Protein AF-A0A930N6T8-F1 (afdb_monomer_lite)

Structure (mmCIF, N/CA/C/O backbone):
data_AF-A0A930N6T8-F1
#
_entry.id   AF-A0A930N6T8-F1
#
loop_
_atom_site.group_PDB
_atom_site.id
_atom_site.type_symbol
_atom_site.label_atom_id
_atom_site.label_alt_id
_atom_site.label_comp_id
_atom_site.label_asym_id
_atom_site.label_entity_id
_atom_site.label_seq_id
_atom_site.pdbx_PDB_ins_code
_atom_site.Cartn_x
_atom_site.Cartn_y
_atom_site.Cartn_z
_atom_site.occupancy
_atom_site.B_iso_or_equiv
_atom_site.auth_seq_id
_atom_site.auth_comp_id
_atom_site.auth_asym_id
_atom_site.auth_atom_id
_atom_site.pdbx_PDB_model_num
ATOM 1 N N . MET A 1 1 ? -22.105 14.720 19.647 1.00 55.91 1 MET A N 1
ATOM 2 C CA . MET A 1 1 ? -21.492 14.173 18.410 1.00 55.91 1 MET A CA 1
ATOM 3 C C . MET A 1 1 ? -22.350 13.015 17.912 1.00 55.91 1 MET A C 1
ATOM 5 O O . MET A 1 1 ? -22.436 12.002 18.590 1.00 55.91 1 MET A O 1
ATOM 9 N N . ASN A 1 2 ? -23.066 13.200 16.800 1.00 73.06 2 ASN A N 1
ATOM 10 C CA . ASN A 1 2 ? -24.157 12.320 16.352 1.00 73.06 2 ASN A CA 1
ATOM 11 C C . ASN A 1 2 ? -23.680 10.872 16.140 1.00 73.06 2 ASN A C 1
ATOM 13 O O . ASN A 1 2 ? -22.742 10.655 15.373 1.00 73.06 2 ASN A O 1
ATOM 17 N N . LYS A 1 3 ? -24.344 9.889 16.774 1.00 80.56 3 LYS A N 1
ATOM 18 C CA . LYS A 1 3 ? -24.022 8.444 16.694 1.00 80.56 3 LYS A CA 1
ATOM 19 C C . LYS A 1 3 ? -23.801 7.952 15.253 1.00 80.56 3 LYS A C 1
ATOM 21 O O . LYS A 1 3 ? -22.895 7.162 15.010 1.00 80.56 3 LYS A O 1
ATOM 26 N N . ILE A 1 4 ? -24.550 8.510 14.301 1.00 87.50 4 ILE A N 1
ATOM 27 C CA . ILE A 1 4 ? -24.449 8.242 12.857 1.00 87.50 4 ILE A CA 1
ATOM 28 C C . ILE A 1 4 ? -23.032 8.497 12.316 1.00 87.50 4 ILE A C 1
ATOM 30 O O . ILE A 1 4 ? -22.493 7.662 11.597 1.00 87.50 4 ILE A O 1
ATOM 34 N N . LYS A 1 5 ? -22.386 9.609 12.701 1.00 86.75 5 LYS A N 1
ATOM 35 C CA . LYS A 1 5 ? -21.025 9.935 12.236 1.00 86.75 5 LYS A CA 1
ATOM 36 C C . LYS A 1 5 ? -20.008 8.893 12.705 1.00 86.75 5 LYS A C 1
ATOM 38 O O . LYS A 1 5 ? -19.120 8.523 11.949 1.00 86.75 5 LYS A O 1
ATOM 43 N N . SER A 1 6 ? -20.151 8.403 13.937 1.00 84.62 6 SER A N 1
ATOM 44 C CA . SER A 1 6 ? -19.257 7.382 14.499 1.00 84.62 6 SER A CA 1
ATOM 45 C C . SER A 1 6 ? -19.392 6.043 13.770 1.00 84.62 6 SER A C 1
ATOM 47 O O . SER A 1 6 ? -18.392 5.416 13.426 1.00 84.62 6 SER A O 1
ATOM 49 N N . ILE A 1 7 ? -20.633 5.636 13.481 1.00 90.19 7 ILE A N 1
ATOM 50 C CA . ILE A 1 7 ? -20.933 4.404 12.739 1.00 90.19 7 ILE A CA 1
ATOM 51 C C . ILE A 1 7 ? -20.342 4.476 11.330 1.00 90.19 7 ILE A C 1
ATOM 53 O O . ILE A 1 7 ? -19.641 3.555 10.916 1.00 90.19 7 ILE A O 1
ATOM 57 N N . LEU A 1 8 ? -20.557 5.593 10.628 1.00 91.31 8 LEU A N 1
ATOM 58 C CA . LEU A 1 8 ? -20.069 5.777 9.264 1.00 91.31 8 LEU A CA 1
ATOM 59 C C . LEU A 1 8 ? -18.536 5.719 9.184 1.00 91.31 8 LEU A C 1
ATOM 61 O O . LEU A 1 8 ? -17.996 5.036 8.320 1.00 91.31 8 LEU A O 1
ATOM 65 N N . VAL A 1 9 ? -17.835 6.372 10.119 1.00 89.12 9 VAL A N 1
ATOM 66 C CA . VAL A 1 9 ? -16.361 6.352 10.181 1.00 89.12 9 VAL A CA 1
ATOM 67 C C . VAL A 1 9 ? -15.823 4.951 10.481 1.00 89.12 9 VAL A C 1
ATOM 69 O O . VAL A 1 9 ? -14.784 4.555 9.957 1.00 89.12 9 VAL A O 1
ATOM 72 N N . ASN A 1 10 ? -16.503 4.185 11.334 1.00 89.06 10 ASN A N 1
ATOM 73 C CA . ASN A 1 10 ? -16.069 2.827 11.649 1.00 89.06 10 ASN A CA 1
ATOM 74 C C . ASN A 1 10 ? -16.294 1.874 10.465 1.00 89.06 10 ASN A C 1
ATOM 76 O O . ASN A 1 10 ? -15.431 1.045 10.184 1.00 89.06 10 ASN A O 1
ATOM 80 N N . LEU A 1 11 ? -17.409 2.033 9.746 1.00 92.94 11 LEU A N 1
ATOM 81 C CA . LEU A 1 11 ? -17.704 1.267 8.537 1.00 92.94 11 LEU A CA 1
ATOM 82 C C . LEU A 1 11 ? -16.697 1.569 7.422 1.00 92.94 11 LEU A C 1
ATOM 84 O O . LEU A 1 11 ? -16.113 0.642 6.866 1.00 92.94 11 LEU A O 1
ATOM 88 N N . SER A 1 12 ? -16.432 2.850 7.139 1.00 91.25 12 SER A N 1
ATOM 89 C CA . SER A 1 12 ? -15.452 3.240 6.119 1.00 91.25 12 SER A CA 1
ATOM 90 C C . SER A 1 12 ? -14.052 2.728 6.452 1.00 91.25 12 SER A C 1
ATOM 92 O O . SER A 1 12 ? -13.330 2.291 5.560 1.00 91.25 12 SER A O 1
ATOM 94 N N . ARG A 1 13 ? -13.679 2.714 7.739 1.00 91.56 13 ARG A N 1
ATOM 95 C CA . ARG A 1 13 ? -12.408 2.142 8.194 1.00 91.56 13 ARG A CA 1
ATOM 96 C C . ARG A 1 13 ? -12.327 0.647 7.917 1.00 91.56 13 ARG A C 1
ATOM 98 O O . ARG A 1 13 ? -11.300 0.201 7.427 1.00 91.56 13 ARG A O 1
ATOM 105 N N . ILE A 1 14 ? -13.365 -0.117 8.259 1.00 92.94 14 ILE A N 1
ATOM 106 C CA . ILE A 1 14 ? -13.371 -1.572 8.049 1.00 92.94 14 ILE A CA 1
ATOM 107 C C . ILE A 1 14 ? -13.276 -1.883 6.557 1.00 92.94 14 ILE A C 1
ATOM 109 O O . ILE A 1 14 ? -12.458 -2.710 6.170 1.00 92.94 14 ILE A O 1
ATOM 113 N N . LEU A 1 15 ? -14.042 -1.176 5.722 1.00 94.75 15 LEU A N 1
ATOM 114 C CA . LEU A 1 15 ? -13.967 -1.329 4.270 1.00 94.75 15 LEU A CA 1
ATOM 115 C C . LEU A 1 15 ? -12.554 -1.040 3.749 1.00 94.75 15 LEU A C 1
ATOM 117 O O . LEU A 1 15 ? -11.992 -1.870 3.045 1.00 94.75 15 LEU A O 1
ATOM 121 N N . LEU A 1 16 ? -11.952 0.083 4.151 1.00 93.94 16 LEU A N 1
ATOM 122 C CA . LEU A 1 16 ? -10.603 0.463 3.719 1.00 93.94 16 LEU A CA 1
ATOM 123 C C . LEU A 1 16 ? -9.524 -0.503 4.237 1.00 93.94 16 LEU A C 1
ATOM 125 O O . LEU A 1 16 ? -8.561 -0.800 3.539 1.00 93.94 16 LEU A O 1
ATOM 129 N N . ALA A 1 17 ? -9.688 -1.026 5.452 1.00 94.25 17 ALA A N 1
ATOM 130 C CA . ALA A 1 17 ? -8.792 -2.033 6.003 1.00 94.25 17 ALA A CA 1
ATOM 131 C C . ALA A 1 17 ? -8.847 -3.333 5.190 1.00 94.25 17 ALA A C 1
ATOM 133 O O . ALA A 1 17 ? -7.807 -3.869 4.819 1.00 94.25 17 ALA A O 1
ATOM 134 N N . LEU A 1 18 ? -10.054 -3.815 4.877 1.00 95.94 18 LEU A N 1
ATOM 135 C CA . LEU A 1 18 ? -10.247 -5.037 4.098 1.00 95.94 18 LEU A CA 1
ATOM 136 C C . LEU A 1 18 ? -9.706 -4.902 2.672 1.00 95.94 18 LEU A C 1
ATOM 138 O O . LEU A 1 18 ? -9.057 -5.831 2.195 1.00 95.94 18 LEU A O 1
ATOM 142 N N . THR A 1 19 ? -9.908 -3.758 2.010 1.00 94.94 19 THR A N 1
ATOM 143 C CA . THR A 1 19 ? -9.364 -3.544 0.660 1.00 94.94 19 THR A CA 1
ATOM 144 C C . THR A 1 19 ? -7.837 -3.555 0.652 1.00 94.94 19 THR A C 1
ATOM 146 O O . THR A 1 19 ? -7.250 -4.196 -0.215 1.00 94.94 19 THR A O 1
ATOM 149 N N . PHE A 1 20 ? -7.188 -2.923 1.635 1.00 94.75 20 PHE A N 1
ATOM 150 C CA . PHE A 1 20 ? -5.725 -2.922 1.754 1.00 94.75 20 PHE A CA 1
ATOM 151 C C . PHE A 1 20 ? -5.167 -4.313 2.080 1.00 94.75 20 PHE A C 1
ATOM 153 O O . PHE A 1 20 ? -4.184 -4.735 1.477 1.00 94.75 20 PHE A O 1
ATOM 160 N N . ILE A 1 21 ? -5.809 -5.052 2.994 1.00 95.88 21 ILE A N 1
ATOM 161 C CA . ILE A 1 21 ? -5.415 -6.430 3.328 1.00 95.88 21 ILE A CA 1
ATOM 162 C C . ILE A 1 21 ? -5.509 -7.318 2.087 1.00 95.88 21 ILE A C 1
ATOM 164 O O . ILE A 1 21 ? -4.553 -8.017 1.762 1.00 95.88 21 ILE A O 1
ATOM 168 N N . PHE A 1 22 ? -6.641 -7.280 1.382 1.00 95.88 22 PHE A N 1
ATOM 169 C CA . PHE A 1 22 ? -6.845 -8.112 0.201 1.00 95.88 22 PHE A CA 1
ATOM 170 C C . PHE A 1 22 ? -5.873 -7.744 -0.928 1.00 95.88 22 PHE A C 1
ATOM 172 O O . PHE A 1 22 ? -5.249 -8.627 -1.509 1.00 95.88 22 PHE A O 1
ATOM 179 N N . SER A 1 23 ? -5.684 -6.448 -1.186 1.00 93.94 23 SER A N 1
ATOM 180 C CA . SER A 1 23 ? -4.744 -5.948 -2.193 1.00 93.94 23 SER A CA 1
ATOM 181 C C . SER A 1 23 ? -3.305 -6.386 -1.900 1.00 93.94 23 SER A C 1
ATOM 183 O O . SER A 1 23 ? -2.674 -7.022 -2.744 1.00 93.94 23 SER A O 1
ATOM 185 N N . GLY A 1 24 ? -2.804 -6.141 -0.683 1.00 93.12 24 GLY A N 1
ATOM 186 C CA . GLY A 1 24 ? -1.445 -6.532 -0.301 1.00 93.12 24 GLY A CA 1
ATOM 187 C C . GLY A 1 24 ? -1.234 -8.051 -0.304 1.00 93.12 24 GLY A C 1
ATOM 188 O O . GLY A 1 24 ? -0.177 -8.522 -0.714 1.00 93.12 24 GLY A O 1
ATOM 189 N N . PHE A 1 25 ? -2.249 -8.828 0.088 1.00 93.56 25 PHE A N 1
ATOM 190 C CA . PHE A 1 25 ? -2.192 -10.291 0.061 1.00 93.56 25 PHE A CA 1
ATOM 191 C C . PHE A 1 25 ? -2.093 -10.845 -1.365 1.00 93.56 25 PHE A C 1
ATOM 193 O O . PHE A 1 25 ? -1.223 -11.669 -1.637 1.00 93.56 25 PHE A O 1
ATOM 200 N N . VAL A 1 26 ? -2.932 -10.370 -2.292 1.00 93.50 26 VAL A N 1
ATOM 201 C CA . VAL A 1 26 ? -2.893 -10.817 -3.695 1.00 93.50 26 VAL A CA 1
ATOM 202 C C . VAL A 1 26 ? -1.557 -10.454 -4.347 1.00 93.50 26 VAL A C 1
ATOM 204 O O . VAL A 1 26 ? -0.958 -11.292 -5.016 1.00 93.50 26 VAL A O 1
ATOM 207 N N . LYS A 1 27 ? -1.039 -9.245 -4.096 1.00 91.94 27 LYS A N 1
ATOM 208 C CA . LYS A 1 27 ? 0.275 -8.833 -4.612 1.00 91.94 27 LYS A CA 1
ATOM 209 C C . LYS A 1 27 ? 1.436 -9.632 -4.013 1.00 91.94 27 LYS A C 1
ATOM 211 O O . LYS A 1 27 ? 2.443 -9.825 -4.680 1.00 91.94 27 LYS A O 1
ATOM 216 N N . ALA A 1 28 ? 1.303 -10.116 -2.777 1.00 89.81 28 ALA A N 1
ATOM 217 C CA . ALA A 1 28 ? 2.303 -10.986 -2.163 1.00 89.81 28 ALA A CA 1
ATOM 218 C C . ALA A 1 28 ? 2.303 -12.410 -2.752 1.00 89.81 28 ALA A C 1
ATOM 220 O O . ALA A 1 28 ? 3.346 -13.059 -2.744 1.00 89.81 28 ALA A O 1
ATOM 221 N N . ILE A 1 29 ? 1.162 -12.890 -3.264 1.00 92.19 29 ILE A N 1
ATOM 222 C CA . ILE A 1 29 ? 1.071 -14.177 -3.975 1.00 92.19 29 ILE A CA 1
ATOM 223 C C . ILE A 1 29 ? 1.731 -14.085 -5.356 1.00 92.19 29 ILE A C 1
ATOM 225 O O . ILE A 1 29 ? 2.430 -15.016 -5.750 1.00 92.19 29 ILE A O 1
ATOM 229 N N . ASP A 1 30 ? 1.532 -12.972 -6.070 1.00 91.69 30 ASP A N 1
ATOM 230 C CA . ASP A 1 30 ? 2.141 -12.713 -7.381 1.00 91.69 30 ASP A CA 1
ATOM 231 C C . ASP A 1 30 ? 2.982 -11.418 -7.381 1.00 91.69 30 ASP A C 1
ATOM 233 O O . ASP A 1 30 ? 2.552 -10.361 -7.868 1.00 91.69 30 ASP A O 1
ATOM 237 N N . PRO A 1 31 ? 4.207 -11.475 -6.825 1.00 87.88 31 PRO A N 1
ATOM 238 C CA . PRO A 1 31 ? 5.089 -10.316 -6.769 1.00 87.88 31 PRO A CA 1
ATOM 239 C C . PRO A 1 31 ? 5.660 -9.940 -8.143 1.00 87.88 31 PRO A C 1
ATOM 241 O O . PRO A 1 31 ? 6.032 -8.778 -8.334 1.00 87.88 31 PRO A O 1
ATOM 244 N N . LEU A 1 32 ? 5.700 -10.883 -9.095 1.00 88.12 32 LEU A N 1
ATOM 245 C CA . LEU A 1 32 ? 6.180 -10.653 -10.461 1.00 88.12 32 LEU A CA 1
ATOM 246 C C . LEU A 1 32 ? 5.190 -9.786 -11.242 1.00 88.12 32 LEU A C 1
ATOM 248 O O . LEU A 1 32 ? 5.597 -8.797 -11.847 1.00 88.12 32 LEU A O 1
ATOM 252 N N . GLY A 1 33 ? 3.886 -10.065 -11.141 1.00 88.25 33 GLY A N 1
ATOM 253 C CA . GLY A 1 33 ? 2.846 -9.209 -11.721 1.00 88.25 33 GLY A CA 1
ATOM 254 C C . GLY A 1 33 ? 2.940 -7.752 -11.248 1.00 88.25 33 GLY A C 1
ATOM 255 O O . GLY A 1 33 ? 2.772 -6.814 -12.028 1.00 88.25 33 GLY A O 1
ATOM 256 N N . SER A 1 34 ? 3.272 -7.547 -9.971 1.00 86.12 34 SER A N 1
ATOM 257 C CA . SER A 1 34 ? 3.476 -6.207 -9.403 1.00 86.12 34 SER A CA 1
ATOM 258 C C . SER A 1 34 ? 4.819 -5.580 -9.803 1.00 86.12 34 SER A C 1
ATOM 260 O O . SER A 1 34 ? 4.894 -4.361 -9.961 1.00 86.12 34 SER A O 1
ATOM 262 N N . GLN A 1 35 ? 5.860 -6.390 -10.023 1.00 89.44 35 GLN A N 1
ATOM 263 C CA . GLN A 1 35 ? 7.149 -5.930 -10.541 1.00 89.44 35 GLN A CA 1
ATOM 264 C C . GLN A 1 35 ? 7.008 -5.367 -11.959 1.00 89.44 35 GLN A C 1
ATOM 266 O O . GLN A 1 35 ? 7.534 -4.289 -12.216 1.00 89.44 35 GLN A O 1
ATOM 271 N N . TYR A 1 36 ? 6.266 -6.033 -12.851 1.00 87.31 36 TYR A N 1
ATOM 272 C CA . TYR A 1 36 ? 6.072 -5.543 -14.222 1.00 87.31 36 TYR A CA 1
ATOM 273 C C . TYR A 1 36 ? 5.435 -4.149 -14.258 1.00 87.31 36 TYR A C 1
ATOM 275 O O . TYR A 1 36 ? 5.914 -3.277 -14.972 1.00 87.31 36 TYR A O 1
ATOM 283 N N . LYS A 1 37 ? 4.441 -3.883 -13.400 1.00 84.81 37 LYS A N 1
ATOM 284 C CA . LYS A 1 37 ? 3.852 -2.537 -13.283 1.00 84.81 37 LYS A CA 1
ATOM 285 C C . LYS A 1 37 ? 4.854 -1.490 -12.810 1.00 84.81 37 LYS A C 1
ATOM 287 O O . LYS A 1 37 ? 4.834 -0.357 -13.271 1.00 84.81 37 LYS A O 1
ATOM 292 N N . ILE A 1 38 ? 5.721 -1.856 -11.865 1.00 86.12 38 ILE A N 1
ATOM 293 C CA . ILE A 1 38 ? 6.787 -0.964 -11.399 1.00 86.12 38 ILE A CA 1
ATOM 294 C C . ILE A 1 38 ? 7.767 -0.684 -12.543 1.00 86.12 38 ILE A C 1
ATOM 296 O O . ILE A 1 38 ? 8.141 0.470 -12.726 1.00 86.12 38 ILE A O 1
ATOM 300 N N . ALA A 1 39 ? 8.134 -1.698 -13.330 1.00 85.69 39 ALA A N 1
ATOM 301 C CA . ALA A 1 39 ? 8.998 -1.534 -14.495 1.00 85.69 39 ALA A CA 1
ATOM 302 C C . ALA A 1 39 ? 8.397 -0.546 -15.510 1.00 85.69 39 ALA A C 1
ATOM 304 O O . ALA A 1 39 ? 9.080 0.394 -15.908 1.00 85.69 39 ALA A O 1
ATOM 305 N N . GLU A 1 40 ? 7.107 -0.682 -15.831 1.00 83.69 40 GLU A N 1
ATOM 306 C CA . GLU A 1 40 ? 6.380 0.241 -16.717 1.00 83.69 40 GLU A CA 1
ATOM 307 C C . GLU A 1 40 ? 6.356 1.676 -16.161 1.00 83.69 40 GLU A C 1
ATOM 309 O O . GLU A 1 40 ? 6.590 2.641 -16.889 1.00 83.69 40 GLU A O 1
ATOM 314 N N . TYR A 1 41 ? 6.135 1.845 -14.851 1.00 83.88 41 TYR A N 1
ATOM 315 C CA . TYR A 1 41 ? 6.174 3.169 -14.218 1.00 83.88 41 TYR A CA 1
ATOM 316 C C . TYR A 1 41 ? 7.569 3.804 -14.279 1.00 83.88 41 TYR A C 1
ATOM 318 O O . TYR A 1 41 ? 7.690 5.017 -14.451 1.00 83.88 41 TYR A O 1
ATOM 326 N N . LEU A 1 42 ? 8.625 3.004 -14.133 1.00 83.75 42 LEU A N 1
ATOM 327 C CA . LEU A 1 42 ? 10.012 3.460 -14.229 1.00 83.75 42 LEU A CA 1
ATOM 328 C C . LEU A 1 42 ? 10.406 3.809 -15.665 1.00 83.75 42 LEU A C 1
ATOM 330 O O . LEU A 1 42 ? 11.123 4.789 -15.876 1.00 83.75 42 LEU A O 1
ATOM 334 N N . GLU A 1 43 ? 9.962 3.011 -16.632 1.00 82.50 43 GLU A N 1
AT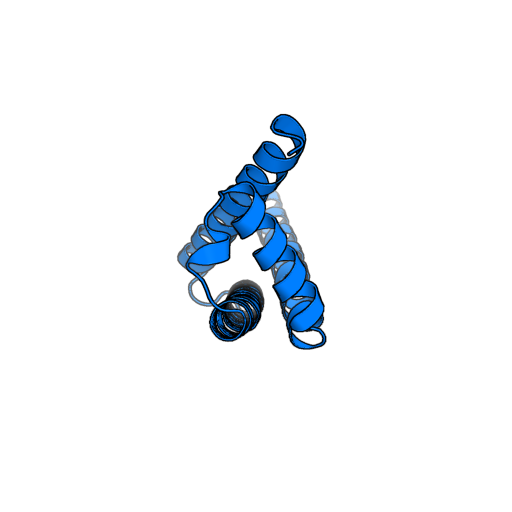OM 335 C CA . GLU A 1 43 ? 10.194 3.239 -18.057 1.00 82.50 43 GLU A CA 1
ATOM 336 C C . GLU A 1 43 ? 9.555 4.545 -18.511 1.00 82.50 43 GLU A C 1
ATOM 338 O O . GLU A 1 43 ? 10.216 5.369 -19.141 1.00 82.50 43 GLU A O 1
ATOM 343 N N . ALA A 1 44 ? 8.321 4.796 -18.085 1.00 79.62 44 ALA A N 1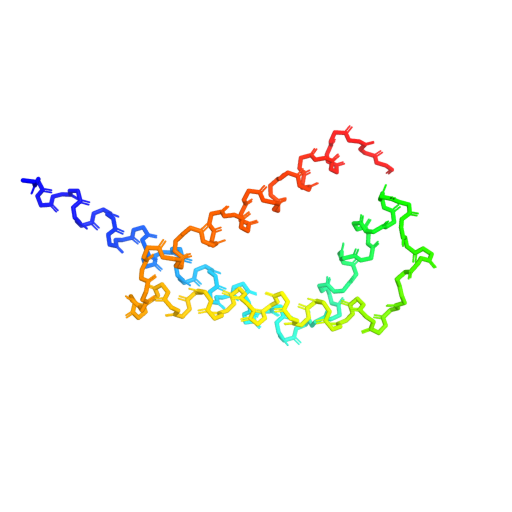
ATOM 344 C CA . ALA A 1 44 ? 7.630 6.032 -18.394 1.00 79.62 44 ALA A CA 1
ATOM 345 C C . ALA A 1 44 ? 8.392 7.267 -17.847 1.00 79.62 44 ALA A C 1
ATOM 347 O O . ALA A 1 44 ? 8.436 8.317 -18.489 1.00 79.62 44 ALA A O 1
ATOM 348 N N . VAL A 1 45 ? 9.064 7.143 -16.697 1.00 77.56 45 VAL A N 1
ATOM 349 C CA . VAL A 1 45 ? 9.899 8.209 -16.098 1.00 77.56 45 VAL A CA 1
ATOM 350 C C . VAL A 1 45 ? 11.342 8.208 -16.652 1.00 77.56 45 VAL A C 1
ATOM 352 O O . VAL A 1 45 ? 12.180 8.985 -16.203 1.00 77.56 45 VAL A O 1
ATOM 355 N N . GLN A 1 46 ? 11.650 7.365 -17.648 1.00 77.25 46 GLN A N 1
ATOM 356 C CA . GLN A 1 46 ? 12.983 7.183 -18.253 1.00 77.25 46 GLN A CA 1
ATOM 357 C C . GLN A 1 46 ? 14.073 6.776 -17.246 1.00 77.25 46 GLN A C 1
ATOM 359 O O . GLN A 1 46 ? 15.268 6.968 -17.476 1.00 77.25 46 GLN A O 1
ATOM 364 N N . LEU A 1 47 ? 13.668 6.195 -16.114 1.00 74.44 47 LEU A N 1
ATOM 365 C CA . LEU A 1 47 ? 14.563 5.790 -15.031 1.00 74.44 47 LEU A CA 1
ATOM 366 C C . LEU A 1 47 ? 14.855 4.280 -15.034 1.00 74.44 47 LEU A C 1
ATOM 368 O O . LEU A 1 47 ? 15.613 3.797 -14.190 1.00 74.44 47 LEU A O 1
ATOM 372 N N . SER A 1 48 ? 14.279 3.541 -15.986 1.00 69.75 48 SER A N 1
ATOM 373 C CA . SER A 1 48 ? 14.418 2.085 -16.130 1.00 69.75 48 SER A CA 1
ATOM 374 C C . SER A 1 48 ? 15.874 1.622 -16.239 1.00 69.75 48 SER A C 1
ATOM 376 O O . SER A 1 48 ? 16.228 0.596 -15.668 1.00 69.75 48 SER A O 1
ATOM 378 N N . ALA A 1 49 ? 16.753 2.406 -16.871 1.00 71.31 49 ALA A N 1
ATOM 379 C CA . ALA A 1 49 ? 18.173 2.070 -17.014 1.00 71.31 49 ALA A CA 1
ATOM 380 C C . ALA A 1 49 ? 18.967 2.100 -15.691 1.00 71.31 49 ALA A C 1
ATOM 382 O O . ALA A 1 49 ? 20.055 1.531 -15.613 1.00 71.31 49 ALA A O 1
ATOM 383 N N . TYR A 1 50 ? 18.449 2.765 -14.653 1.00 77.56 50 TYR A N 1
ATOM 384 C CA . TYR A 1 50 ? 19.166 2.972 -13.391 1.00 77.56 50 TYR A CA 1
ATOM 385 C C . TYR A 1 50 ? 18.785 1.972 -12.297 1.00 77.56 50 TYR A C 1
ATOM 387 O O . TYR A 1 50 ? 19.526 1.830 -11.324 1.00 77.56 50 TYR A O 1
ATOM 395 N N . ILE A 1 51 ? 17.640 1.291 -12.422 1.00 81.69 51 ILE A N 1
ATOM 396 C CA . ILE A 1 51 ? 17.102 0.428 -11.366 1.00 81.69 51 ILE A CA 1
ATOM 397 C C . ILE A 1 51 ? 17.047 -1.020 -11.868 1.00 81.69 51 ILE A C 1
ATOM 399 O O . ILE A 1 51 ? 16.194 -1.347 -12.692 1.00 81.69 51 ILE A O 1
ATOM 403 N N . PRO A 1 52 ? 17.910 -1.910 -11.349 1.00 85.69 52 PRO A N 1
ATOM 404 C CA . PRO A 1 52 ? 17.957 -3.297 -11.789 1.00 85.69 52 PRO A CA 1
ATOM 405 C C . PRO A 1 52 ? 16.732 -4.100 -11.323 1.00 85.69 52 PRO A C 1
ATOM 407 O O . PRO A 1 52 ? 16.155 -3.827 -10.269 1.00 85.69 52 PRO A O 1
ATOM 410 N N . ASP A 1 53 ? 16.384 -5.148 -12.068 1.00 84.50 53 ASP A N 1
ATOM 411 C CA . ASP A 1 53 ? 15.164 -5.950 -11.866 1.00 84.50 53 ASP A CA 1
ATOM 412 C C . ASP A 1 53 ? 15.023 -6.530 -10.452 1.00 84.50 53 ASP A C 1
ATOM 414 O O . ASP A 1 53 ? 13.939 -6.532 -9.870 1.00 84.50 53 ASP A O 1
ATOM 418 N N . TRP A 1 54 ? 16.129 -6.970 -9.843 1.00 85.25 54 TRP A N 1
ATOM 419 C CA . TRP A 1 54 ? 16.118 -7.492 -8.473 1.00 85.25 54 TRP A CA 1
ATOM 420 C C . TRP A 1 54 ? 15.709 -6.427 -7.443 1.00 85.25 54 TRP A C 1
ATOM 422 O O . TRP A 1 54 ? 15.041 -6.745 -6.459 1.00 85.25 54 TRP A O 1
ATOM 432 N N . ALA A 1 55 ? 16.055 -5.156 -7.673 1.00 87.06 55 ALA A N 1
ATOM 433 C CA . ALA A 1 55 ? 15.648 -4.051 -6.810 1.00 87.06 55 ALA A CA 1
ATOM 434 C C . ALA A 1 55 ? 14.159 -3.718 -6.998 1.00 87.06 55 ALA A C 1
ATOM 436 O O . ALA A 1 55 ? 13.467 -3.433 -6.019 1.00 87.06 55 ALA A O 1
ATOM 437 N N . GLN A 1 56 ? 13.644 -3.823 -8.228 1.00 87.69 56 GLN A N 1
ATOM 438 C CA . GLN A 1 56 ? 12.216 -3.660 -8.524 1.00 87.69 56 GLN A CA 1
ATOM 439 C C . GLN A 1 56 ? 11.376 -4.751 -7.845 1.00 87.69 56 GLN A C 1
ATOM 441 O O . GLN A 1 56 ? 10.316 -4.459 -7.291 1.00 87.69 56 GLN A O 1
ATOM 446 N N . LEU A 1 57 ? 11.871 -5.992 -7.814 1.00 89.12 57 LEU A N 1
ATOM 447 C CA . LEU A 1 57 ? 11.223 -7.095 -7.104 1.00 89.12 57 LEU A CA 1
ATOM 448 C C . LEU A 1 57 ? 11.179 -6.854 -5.587 1.00 89.12 57 LEU A C 1
ATOM 450 O O . LEU 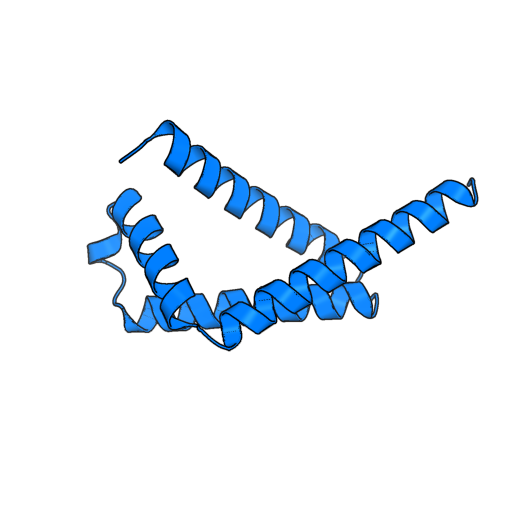A 1 57 ? 10.131 -7.027 -4.965 1.00 89.12 57 LEU A O 1
ATOM 454 N N . ILE A 1 58 ? 12.284 -6.399 -4.984 1.00 91.19 58 ILE A N 1
ATOM 455 C CA . ILE A 1 58 ? 12.310 -6.038 -3.556 1.00 91.19 58 ILE A CA 1
ATOM 456 C C . ILE A 1 58 ? 11.320 -4.904 -3.272 1.00 91.19 58 ILE A C 1
ATOM 458 O O . ILE A 1 58 ? 10.590 -4.964 -2.281 1.00 91.19 58 ILE A O 1
ATOM 462 N N . LEU A 1 59 ? 11.254 -3.894 -4.144 1.00 89.25 59 LEU A N 1
ATOM 463 C CA . LEU A 1 59 ? 10.302 -2.793 -4.014 1.00 89.25 59 LEU A CA 1
ATOM 464 C C . LEU A 1 59 ? 8.850 -3.281 -4.130 1.00 89.25 59 LEU A C 1
ATOM 466 O O . LEU A 1 59 ? 8.013 -2.879 -3.326 1.00 89.25 59 LEU A O 1
ATOM 470 N N . SER A 1 60 ? 8.567 -4.180 -5.076 1.00 91.44 60 SER A N 1
ATOM 471 C CA . SER A 1 60 ? 7.259 -4.816 -5.275 1.00 91.44 60 SER A CA 1
ATOM 472 C C . SER A 1 60 ? 6.782 -5.545 -4.014 1.00 91.44 60 SER A C 1
ATOM 474 O O . SER A 1 60 ? 5.695 -5.276 -3.487 1.00 91.44 60 SER A O 1
ATOM 476 N N . VAL A 1 61 ? 7.635 -6.411 -3.461 1.00 92.75 61 VAL A N 1
ATOM 477 C CA . VAL A 1 61 ? 7.341 -7.159 -2.230 1.00 92.75 61 VAL A CA 1
ATOM 478 C C . VAL A 1 61 ? 7.224 -6.213 -1.032 1.00 92.75 61 VAL A C 1
ATOM 480 O O . VAL A 1 61 ? 6.295 -6.337 -0.234 1.00 92.75 61 VAL A O 1
ATOM 483 N N . GLY A 1 62 ? 8.122 -5.231 -0.918 1.00 93.56 62 GLY A N 1
ATOM 484 C CA . GLY A 1 62 ? 8.119 -4.244 0.161 1.00 93.56 62 GLY A CA 1
ATOM 485 C C . GLY A 1 62 ? 6.854 -3.385 0.176 1.00 93.56 62 GLY A C 1
ATOM 486 O O . GLY A 1 62 ? 6.237 -3.217 1.229 1.00 93.56 62 GLY A O 1
ATOM 487 N N . LEU A 1 63 ? 6.416 -2.895 -0.986 1.00 91.50 63 LEU A N 1
ATOM 488 C CA . LEU A 1 63 ? 5.164 -2.146 -1.127 1.00 91.50 63 LEU A CA 1
ATOM 489 C C . LEU A 1 63 ? 3.952 -3.005 -0.755 1.00 91.50 63 LEU A C 1
ATOM 491 O O . LEU A 1 63 ? 3.081 -2.537 -0.021 1.00 91.50 63 LEU A O 1
ATOM 495 N N . SER A 1 64 ? 3.931 -4.268 -1.184 1.00 93.50 64 SER A N 1
ATOM 496 C CA . SER A 1 64 ? 2.862 -5.218 -0.844 1.00 93.50 64 SER A CA 1
ATOM 497 C C . SER A 1 64 ? 2.795 -5.488 0.663 1.00 93.50 64 SER A C 1
ATOM 499 O O . SER A 1 64 ? 1.716 -5.468 1.259 1.00 93.50 64 SER A O 1
ATOM 501 N N . ALA A 1 65 ? 3.952 -5.656 1.312 1.00 94.50 65 ALA A N 1
ATOM 502 C CA . ALA A 1 65 ? 4.047 -5.835 2.757 1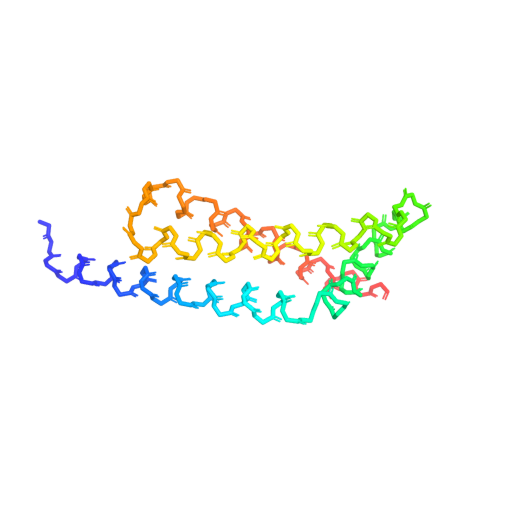.00 94.50 65 ALA A CA 1
ATOM 503 C C . ALA A 1 65 ? 3.582 -4.590 3.531 1.00 94.50 65 ALA A C 1
ATOM 505 O O . ALA A 1 65 ? 2.863 -4.716 4.527 1.00 94.50 65 ALA A O 1
ATOM 506 N N . ILE A 1 66 ? 3.950 -3.386 3.075 1.00 94.25 66 ILE A N 1
ATOM 507 C CA . ILE A 1 66 ? 3.498 -2.121 3.674 1.00 94.25 66 ILE A CA 1
ATOM 508 C C . ILE A 1 66 ? 1.980 -1.980 3.540 1.00 94.25 66 ILE A C 1
ATOM 510 O O . ILE A 1 66 ? 1.311 -1.665 4.525 1.00 94.25 66 ILE A O 1
ATOM 514 N N . GLU A 1 67 ? 1.425 -2.241 2.357 1.00 94.94 67 GLU A N 1
ATOM 515 C CA . GLU A 1 67 ? -0.014 -2.163 2.096 1.00 94.94 67 GLU A CA 1
ATOM 516 C C . GLU A 1 67 ? -0.805 -3.126 2.986 1.00 94.94 67 GLU A C 1
ATOM 518 O O . 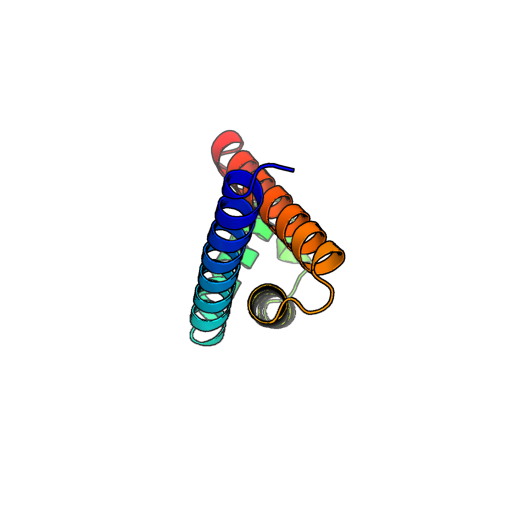GLU A 1 67 ? -1.739 -2.708 3.677 1.00 94.94 67 GLU A O 1
ATOM 523 N N . PHE A 1 68 ? -0.367 -4.385 3.056 1.00 95.19 68 PHE A N 1
ATOM 524 C CA . PHE A 1 68 ? -0.969 -5.390 3.925 1.00 95.19 68 PHE A CA 1
ATOM 525 C C . PHE A 1 68 ? -0.895 -4.979 5.403 1.00 95.19 68 PHE A C 1
ATOM 527 O O . PHE A 1 68 ? -1.900 -5.003 6.117 1.00 95.19 68 PHE A O 1
ATOM 534 N N . THR A 1 69 ? 0.278 -4.531 5.861 1.00 94.88 69 THR A N 1
ATOM 535 C CA . THR A 1 69 ? 0.494 -4.114 7.255 1.00 94.88 69 THR A CA 1
ATOM 536 C C . THR A 1 69 ? -0.373 -2.911 7.625 1.00 94.88 69 THR A C 1
ATOM 538 O O . THR A 1 69 ? -0.970 -2.890 8.704 1.00 94.88 69 THR A O 1
ATOM 541 N N . LEU A 1 70 ? -0.499 -1.919 6.735 1.00 94.06 70 LEU A N 1
ATOM 542 C CA . LEU A 1 70 ? -1.392 -0.774 6.932 1.00 94.06 70 LEU A CA 1
ATOM 543 C C . LEU A 1 70 ? -2.856 -1.214 7.022 1.00 94.06 70 LEU A C 1
ATOM 545 O O . LEU A 1 70 ? -3.579 -0.729 7.895 1.00 94.06 70 LEU A O 1
ATOM 549 N N . GLY A 1 71 ? -3.275 -2.164 6.184 1.00 94.06 71 GLY A N 1
ATOM 550 C CA . GLY A 1 71 ? -4.602 -2.769 6.252 1.00 94.06 71 GLY A CA 1
ATOM 551 C C . GLY A 1 71 ? -4.872 -3.440 7.604 1.00 94.06 71 GLY A C 1
ATOM 552 O O . GLY A 1 71 ? -5.878 -3.144 8.253 1.00 94.06 71 GLY A O 1
ATOM 553 N N . VAL A 1 72 ? -3.936 -4.258 8.098 1.00 94.88 72 VAL A N 1
ATOM 554 C CA . VAL A 1 72 ? -4.039 -4.910 9.419 1.00 94.88 72 VAL A CA 1
ATOM 555 C C . VAL A 1 72 ? -4.064 -3.882 10.556 1.00 94.88 72 VAL A C 1
ATOM 557 O O . VAL A 1 72 ? -4.892 -3.984 11.465 1.00 94.88 72 VAL A O 1
ATOM 560 N N . MET A 1 73 ? -3.219 -2.848 10.503 1.00 93.69 73 MET A N 1
ATOM 561 C CA . MET A 1 73 ? -3.220 -1.767 11.497 1.00 93.69 73 MET A CA 1
ATOM 562 C C . MET A 1 73 ? -4.556 -1.016 11.543 1.00 93.69 73 MET A C 1
ATOM 564 O O . MET A 1 73 ? -5.036 -0.682 12.630 1.00 93.69 73 MET A O 1
ATOM 568 N N . LEU A 1 74 ? -5.178 -0.765 10.387 1.00 93.19 74 LEU A N 1
ATOM 569 C CA . LEU A 1 74 ? -6.495 -0.132 10.301 1.00 93.19 74 LEU A CA 1
ATOM 570 C C . LEU A 1 74 ? -7.611 -1.039 10.831 1.00 93.19 74 LEU A C 1
ATOM 572 O O . LEU A 1 74 ? -8.519 -0.540 11.505 1.00 93.19 74 LEU A O 1
ATOM 576 N N . LEU A 1 75 ? -7.526 -2.349 10.577 1.00 93.25 75 LEU A N 1
ATOM 577 C CA . LEU A 1 75 ? -8.487 -3.340 11.066 1.00 93.25 75 LEU A CA 1
ATOM 578 C C . LEU A 1 75 ? -8.451 -3.437 12.597 1.00 93.25 75 LEU A C 1
ATOM 580 O O . LEU A 1 75 ? -9.484 -3.291 13.249 1.00 93.25 75 LEU A O 1
ATOM 584 N N . LEU A 1 76 ? -7.252 -3.597 13.166 1.00 92.38 76 LEU A N 1
ATOM 585 C CA . LEU A 1 76 ? -7.016 -3.701 14.612 1.00 92.38 76 LEU A CA 1
ATOM 586 C C . LEU A 1 76 ? -7.047 -2.341 15.334 1.00 92.38 76 LEU A C 1
ATOM 588 O O . LEU A 1 76 ? -6.858 -2.270 16.546 1.00 92.38 76 LEU A O 1
ATOM 592 N N . ALA A 1 77 ? -7.266 -1.248 14.597 1.00 88.12 77 ALA A N 1
ATOM 593 C CA . ALA A 1 77 ? -7.241 0.129 15.089 1.00 88.12 77 ALA A CA 1
ATOM 594 C C . ALA A 1 77 ? -5.934 0.535 15.812 1.00 88.12 77 ALA A C 1
ATOM 596 O O . ALA A 1 77 ? -5.916 1.495 16.595 1.00 88.12 77 ALA A O 1
ATOM 597 N N . ILE A 1 78 ? -4.818 -0.133 15.502 1.00 87.62 78 ILE A N 1
ATOM 598 C CA . ILE A 1 78 ? -3.489 0.177 16.035 1.00 87.62 78 ILE A CA 1
ATOM 599 C C . ILE A 1 78 ? -3.008 1.484 15.400 1.00 87.62 78 ILE A C 1
ATOM 601 O O . ILE A 1 78 ? -2.975 1.628 14.181 1.00 87.62 78 ILE A O 1
ATOM 605 N N . ARG A 1 79 ? -2.649 2.475 16.230 1.00 85.00 79 ARG A N 1
ATOM 606 C CA . ARG A 1 79 ? -2.163 3.800 15.782 1.00 85.00 79 ARG A CA 1
ATOM 607 C C . ARG A 1 79 ? -3.035 4.428 14.674 1.00 85.00 79 ARG A C 1
ATOM 609 O O . ARG A 1 79 ? -2.522 5.049 13.746 1.00 85.00 79 ARG A O 1
ATOM 616 N N . ARG A 1 80 ? -4.366 4.341 14.820 1.00 80.56 80 ARG A N 1
ATOM 617 C CA . ARG A 1 80 ? -5.390 4.747 13.828 1.00 80.56 80 ARG A CA 1
ATOM 618 C C . ARG A 1 80 ? -5.108 6.036 13.041 1.00 80.56 80 ARG A C 1
ATOM 620 O O . ARG A 1 80 ? -5.303 6.073 11.836 1.00 80.56 80 ARG A O 1
ATOM 627 N N . ARG A 1 81 ? -4.630 7.098 13.703 1.00 84.50 81 ARG A N 1
ATOM 628 C CA . ARG A 1 81 ? -4.365 8.394 13.049 1.00 84.50 81 ARG A CA 1
ATOM 629 C C . ARG A 1 81 ? -3.191 8.329 12.073 1.00 84.50 81 ARG A C 1
ATOM 631 O O . ARG A 1 81 ? -3.224 9.009 11.056 1.00 84.50 81 ARG A O 1
ATOM 638 N N . LEU A 1 82 ? -2.168 7.541 12.390 1.00 88.75 82 LEU A N 1
ATOM 639 C CA . LEU A 1 82 ? -0.990 7.375 11.546 1.00 88.75 82 LEU A CA 1
ATOM 640 C C . LEU A 1 82 ? -1.304 6.440 10.377 1.00 88.75 82 LEU A C 1
ATOM 642 O O . LEU A 1 82 ? -1.037 6.807 9.239 1.00 88.75 82 LEU A O 1
ATOM 646 N N . ALA A 1 83 ? -1.959 5.304 10.639 1.00 90.00 83 ALA A N 1
ATOM 647 C CA . ALA A 1 83 ? -2.339 4.352 9.596 1.00 90.00 83 ALA A CA 1
ATOM 648 C C . ALA A 1 83 ? -3.263 4.990 8.540 1.00 90.00 83 ALA A C 1
ATOM 650 O O . ALA A 1 83 ? -3.007 4.856 7.347 1.00 90.00 83 ALA A O 1
ATOM 651 N N . SER A 1 84 ? -4.261 5.786 8.954 1.00 88.56 84 SER A N 1
ATOM 652 C CA . SER A 1 84 ? -5.120 6.508 8.003 1.00 88.56 84 SER A CA 1
ATOM 653 C C . SER A 1 84 ? -4.357 7.559 7.189 1.00 88.56 84 SER A C 1
ATOM 655 O O . SER A 1 84 ? -4.568 7.660 5.984 1.00 88.56 84 SER A O 1
ATOM 657 N N . LYS A 1 85 ? -3.436 8.315 7.807 1.00 92.31 85 LYS A N 1
ATOM 658 C CA . LYS A 1 85 ? -2.604 9.293 7.081 1.00 92.31 85 LYS A CA 1
ATOM 659 C C . LYS A 1 85 ? -1.691 8.618 6.055 1.00 92.31 85 LYS A C 1
ATOM 661 O O . LYS A 1 85 ? -1.628 9.082 4.925 1.00 92.31 85 LYS A O 1
ATOM 666 N N . LEU A 1 86 ? -1.029 7.520 6.425 1.00 92.31 86 LEU A N 1
ATOM 667 C CA . LEU A 1 86 ? -0.177 6.763 5.504 1.00 92.31 86 LEU A CA 1
ATOM 668 C C . LEU A 1 86 ? -0.986 6.135 4.365 1.00 92.31 86 LEU A C 1
ATOM 670 O O . LEU A 1 86 ? -0.573 6.233 3.214 1.00 92.31 86 LEU A O 1
ATOM 674 N N . SER A 1 87 ? -2.164 5.571 4.661 1.00 90.75 87 SER A N 1
ATOM 675 C CA . SER A 1 87 ? -3.054 5.045 3.619 1.00 90.75 87 SER A CA 1
ATOM 676 C C . SER A 1 87 ? -3.494 6.135 2.638 1.00 90.75 87 SER A C 1
ATOM 678 O O . SER A 1 87 ? -3.512 5.897 1.436 1.00 90.75 87 SER A O 1
ATOM 680 N N . LEU A 1 88 ? -3.765 7.353 3.125 1.00 93.31 88 LEU A N 1
ATOM 681 C CA . LEU A 1 88 ? -4.111 8.487 2.270 1.00 93.31 88 LEU A CA 1
ATOM 682 C C . LEU A 1 88 ? -2.938 8.878 1.368 1.00 93.31 88 LEU A C 1
ATOM 684 O O . LEU A 1 88 ? -3.138 9.052 0.173 1.00 93.31 88 LEU A O 1
ATOM 688 N N . ILE A 1 89 ? -1.727 8.984 1.923 1.00 94.00 89 ILE A N 1
ATOM 689 C CA . ILE A 1 89 ? -0.521 9.307 1.147 1.00 94.00 89 ILE A CA 1
ATOM 690 C C . ILE A 1 89 ? -0.309 8.270 0.041 1.00 94.00 89 ILE A C 1
ATOM 692 O O . ILE A 1 89 ? -0.134 8.656 -1.110 1.00 94.00 89 ILE A O 1
ATOM 696 N N . MET A 1 90 ? -0.396 6.974 0.361 1.00 91.25 90 MET A N 1
ATOM 697 C CA . MET A 1 90 ? -0.293 5.911 -0.645 1.00 91.25 90 MET A CA 1
ATOM 698 C C . MET A 1 90 ? -1.329 6.065 -1.760 1.00 91.25 90 MET A C 1
ATOM 700 O O . MET A 1 90 ? -0.972 6.028 -2.934 1.00 91.25 90 MET A O 1
ATOM 704 N N . MET A 1 91 ? -2.603 6.255 -1.405 1.00 93.31 91 MET A N 1
ATOM 705 C CA . MET A 1 91 ? -3.673 6.378 -2.398 1.00 93.31 91 MET A CA 1
ATOM 706 C C . MET A 1 91 ? -3.487 7.617 -3.271 1.00 93.31 91 MET A C 1
ATOM 708 O O . MET A 1 91 ? -3.678 7.535 -4.481 1.00 93.31 91 MET A O 1
ATOM 712 N N . VAL A 1 92 ? -3.068 8.747 -2.693 1.00 94.12 92 VAL A N 1
ATOM 713 C CA . VAL A 1 92 ? -2.771 9.971 -3.450 1.00 94.12 92 VAL A CA 1
ATOM 714 C C . VAL A 1 92 ? -1.625 9.733 -4.429 1.00 94.12 92 VAL A C 1
ATOM 716 O O . VAL A 1 92 ? -1.781 10.043 -5.605 1.00 94.12 92 VAL A O 1
ATOM 719 N N . VAL A 1 93 ? -0.516 9.131 -3.987 1.00 90.38 93 VAL A N 1
ATOM 720 C CA . VAL A 1 93 ? 0.627 8.820 -4.863 1.00 90.38 93 VAL A CA 1
ATOM 721 C C . VAL A 1 93 ? 0.200 7.909 -6.015 1.00 90.38 93 VAL A C 1
ATOM 723 O O . VAL A 1 93 ? 0.441 8.245 -7.170 1.00 90.38 93 VAL A O 1
ATOM 726 N N . MET A 1 94 ? -0.504 6.810 -5.731 1.00 87.81 94 MET A N 1
ATOM 727 C CA . MET A 1 94 ? -0.972 5.881 -6.769 1.00 87.81 94 MET A CA 1
ATOM 728 C C . MET A 1 94 ? -1.956 6.541 -7.744 1.00 87.81 94 MET A C 1
ATOM 730 O O . MET A 1 94 ? -1.910 6.283 -8.947 1.00 87.81 94 MET A O 1
ATOM 734 N N . THR A 1 95 ? -2.818 7.431 -7.249 1.00 90.44 95 THR A N 1
ATOM 735 C CA . THR A 1 95 ? -3.759 8.180 -8.094 1.00 90.44 95 THR A CA 1
ATOM 736 C C . THR A 1 95 ? -3.022 9.156 -9.007 1.00 90.44 95 THR A C 1
ATOM 738 O O . THR A 1 95 ? -3.346 9.237 -10.187 1.00 90.44 95 THR A O 1
ATOM 741 N N . LEU A 1 96 ? -2.006 9.860 -8.496 1.00 88.88 96 LEU A N 1
ATOM 742 C CA . LEU A 1 96 ? -1.182 10.769 -9.296 1.00 88.88 96 LEU A CA 1
ATOM 743 C C . LEU A 1 96 ? -0.401 10.022 -10.382 1.00 88.88 96 LEU A C 1
ATOM 745 O O . LEU A 1 96 ? -0.385 10.481 -11.519 1.00 88.88 96 LEU A O 1
ATOM 749 N N . VAL A 1 97 ? 0.180 8.860 -10.063 1.00 84.50 97 VAL A N 1
ATOM 750 C CA . VAL A 1 97 ? 0.860 8.005 -11.055 1.00 84.50 97 VAL A CA 1
ATOM 751 C C . VAL A 1 97 ? -0.119 7.560 -12.142 1.00 84.50 97 VAL A C 1
ATOM 753 O O . VAL A 1 97 ? 0.171 7.696 -13.324 1.00 84.50 97 VAL A O 1
ATOM 756 N N . THR A 1 98 ? -1.314 7.104 -11.757 1.00 85.69 98 THR A N 1
ATOM 757 C CA . THR A 1 98 ? -2.346 6.667 -12.715 1.00 85.69 98 THR A CA 1
ATOM 758 C C . THR A 1 98 ? -2.824 7.816 -13.608 1.00 85.69 98 THR A C 1
ATOM 760 O O . THR A 1 98 ? -2.988 7.639 -14.815 1.00 85.69 98 THR A O 1
ATOM 763 N N . LEU A 1 99 ? -3.030 9.003 -13.027 1.00 86.31 99 LEU A N 1
ATOM 764 C CA . LEU A 1 99 ? -3.412 10.209 -13.763 1.00 86.31 99 LEU A CA 1
ATOM 765 C C . LEU A 1 99 ? -2.319 10.624 -14.750 1.00 86.31 99 LEU A C 1
ATOM 767 O O . LEU A 1 99 ? -2.607 10.989 -15.884 1.00 86.31 99 LEU A O 1
ATOM 771 N N . TRP A 1 100 ? -1.061 10.556 -14.324 1.00 83.81 100 TRP A N 1
ATOM 772 C CA . TRP A 1 100 ? 0.064 10.891 -15.178 1.00 83.81 100 TRP A CA 1
ATOM 773 C C . TRP A 1 100 ? 0.185 9.918 -16.357 1.00 83.81 100 TRP A C 1
ATOM 775 O O . TRP A 1 100 ? 0.279 10.371 -17.491 1.00 83.81 100 TRP A O 1
ATOM 785 N N . LEU A 1 101 ? 0.042 8.608 -16.133 1.00 80.38 101 LEU A N 1
ATOM 786 C CA . LEU A 1 101 ? 0.026 7.612 -17.214 1.00 80.38 101 LEU A CA 1
ATOM 787 C C . LEU A 1 101 ? -1.099 7.851 -18.227 1.00 80.38 101 LEU A C 1
ATOM 789 O O . LEU A 1 101 ? -0.878 7.747 -19.429 1.00 80.38 101 LEU A O 1
ATOM 793 N N . THR A 1 102 ? -2.297 8.205 -17.754 1.00 82.56 102 THR A N 1
ATOM 794 C CA . THR A 1 102 ? -3.441 8.476 -18.642 1.00 82.56 102 THR A CA 1
ATOM 795 C C . THR A 1 102 ? -3.289 9.766 -19.442 1.00 82.56 102 THR A C 1
ATOM 797 O O . THR A 1 102 ? -3.735 9.816 -20.584 1.00 82.56 102 THR A O 1
ATOM 800 N N . VAL A 1 103 ? -2.675 10.808 -18.873 1.00 82.44 103 VAL A N 1
ATOM 801 C CA . VAL A 1 103 ? -2.452 12.087 -19.570 1.00 82.44 103 VAL A CA 1
ATOM 802 C C . VAL A 1 103 ? -1.265 12.010 -20.521 1.00 82.44 103 VAL A C 1
ATOM 804 O O . VAL A 1 103 ? -1.343 12.513 -21.639 1.00 82.44 103 VAL A O 1
ATOM 807 N N . SER A 1 104 ? -0.158 11.424 -20.071 1.00 74.06 104 SER A N 1
ATOM 808 C CA . SER A 1 104 ? 1.076 11.368 -20.847 1.00 74.06 104 SER A CA 1
ATOM 809 C C . SER A 1 104 ? 1.017 10.342 -21.970 1.00 74.06 104 SER A C 1
ATOM 811 O O . SER A 1 104 ? 1.738 10.545 -22.938 1.00 74.06 104 SER A O 1
ATOM 813 N N . ASN A 1 105 ? 0.162 9.313 -21.850 1.00 65.25 105 ASN A N 1
ATOM 814 C CA . ASN A 1 105 ? -0.001 8.207 -22.803 1.00 65.25 105 ASN A CA 1
ATOM 815 C C . ASN A 1 105 ? 1.320 7.863 -23.528 1.00 65.25 105 ASN A C 1
ATOM 817 O O . ASN A 1 105 ? 1.394 8.049 -24.747 1.00 65.25 105 ASN A O 1
ATOM 821 N N . PRO A 1 106 ? 2.375 7.531 -22.755 1.00 56.84 106 PRO A N 1
ATOM 822 C CA . PRO A 1 106 ? 3.726 7.358 -23.278 1.00 56.84 106 PRO A CA 1
ATOM 823 C C . PRO A 1 106 ? 3.828 6.219 -24.298 1.00 56.84 106 PRO A C 1
ATOM 825 O O . PRO A 1 106 ? 2.978 5.299 -24.262 1.00 56.84 106 PRO A O 1
#

Radius of gyration: 16.23 Å; chains: 1; bounding box: 44×28×42 Å

Secondary structure (DSSP, 8-state):
--HHHHHHHHHHHHHHHHHHHHHHHHHHH-HHHHHHHHHHHHHHTT-GGGS-HHHHHHHHHHHHHHHHHHHHHHHTTTTHHHHHHHHHHHHHHHHHHHHHHHHH--

InterPro domains:
  IPR009908 Methylamine ut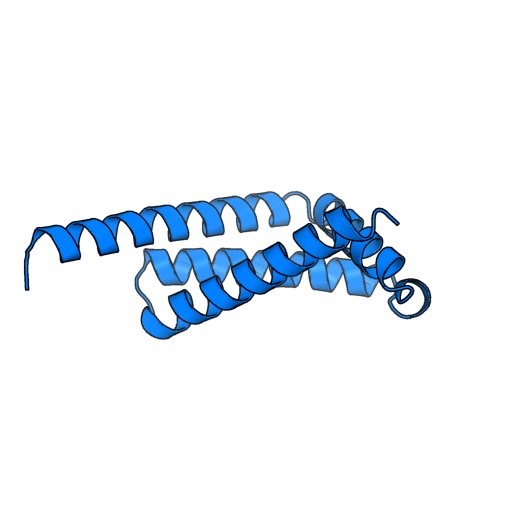ilisation protein, MauE [PF07291] (6-102)

Foldseek 3Di:
DDPVVVVVVLVVLLVQLVVLQVQLVVCLVPLVVQLVVLLVLCVVVVNNVPADSVNSSVVSNVVSVLSNVLSVCSNVVPVVVVSVVVSVVVVVVVVVSVVCCVVVVD

pLDDT: mean 87.63, std 7.55, range [55.91, 95.94]

Sequence (106 aa):
MNKIKSILVNLSRILLALTFIFSGFVKAIDPLGSQYKIAEYLEAVQLSAYIPDWAQLILSVGLSAIEFTLGVMLLLAIRRRLASKLSLIMMVVMTLVTLWLTVSNP

Organism: NCBI:txid470565